Protein AF-A0A6P1CZB3-F1 (afdb_monomer)

InterPro domains:
  IPR000873 AMP-dependent synthetase/ligase domain [PF00501] (4-121)
  IPR042099 ANL, N-terminal domain [G3DSA:3.40.50.12780] (1-121)

Structure (mmCIF, N/CA/C/O backbone):
data_AF-A0A6P1CZB3-F1
#
_entry.id   AF-A0A6P1CZB3-F1
#
loop_
_atom_site.group_PDB
_atom_site.id
_atom_site.type_symbol
_atom_site.label_atom_id
_atom_site.label_alt_id
_atom_site.label_comp_id
_atom_site.label_asym_id
_atom_site.label_entity_id
_atom_site.label_seq_id
_atom_site.pdbx_PDB_ins_code
_atom_site.Cartn_x
_atom_site.Cartn_y
_atom_site.Cartn_z
_atom_site.occupancy
_atom_site.B_iso_or_equiv
_atom_site.auth_seq_id
_atom_site.auth_comp_id
_atom_site.auth_asym_id
_atom_site.auth_atom_id
_atom_site.pdbx_PDB_model_num
ATOM 1 N N . MET A 1 1 ? -25.438 11.985 21.592 1.00 65.75 1 MET A N 1
ATOM 2 C CA . MET A 1 1 ? -25.188 10.610 21.104 1.00 65.75 1 MET A CA 1
ATOM 3 C C . MET A 1 1 ? -23.703 10.349 21.266 1.00 65.75 1 MET A C 1
ATOM 5 O O . MET A 1 1 ? -22.939 11.228 20.898 1.00 65.75 1 MET A O 1
ATOM 9 N N . ASN A 1 2 ? -23.304 9.230 21.873 1.00 85.81 2 ASN A N 1
ATOM 10 C CA . ASN A 1 2 ? -21.891 8.867 22.005 1.00 85.81 2 ASN A CA 1
ATOM 11 C C . ASN A 1 2 ? -21.533 7.919 20.853 1.00 85.81 2 ASN A C 1
ATOM 13 O O . ASN A 1 2 ? -22.151 6.863 20.744 1.00 85.81 2 ASN A O 1
ATOM 17 N N . LEU A 1 3 ? -20.616 8.323 19.973 1.00 96.12 3 LEU A N 1
ATOM 18 C CA . LEU A 1 3 ? -20.114 7.482 18.885 1.00 96.12 3 LEU A CA 1
ATOM 19 C C . LEU A 1 3 ? -19.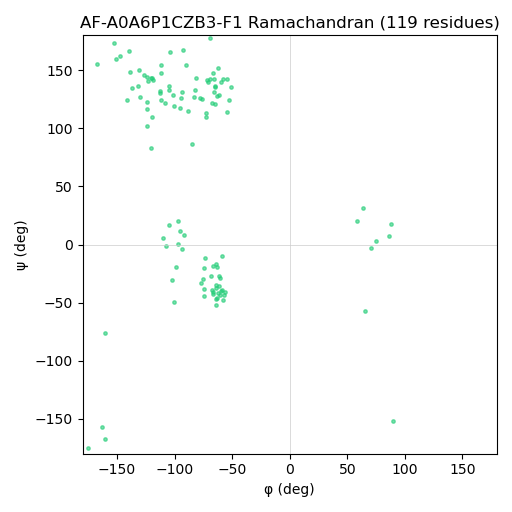008 6.569 19.432 1.00 96.12 3 LEU A C 1
ATOM 21 O O . LEU A 1 3 ? -18.060 7.071 20.034 1.00 96.12 3 LEU A O 1
ATOM 25 N N . ASP A 1 4 ? -19.137 5.261 19.208 1.00 97.25 4 ASP A N 1
ATOM 26 C CA . ASP A 1 4 ? -18.141 4.240 19.552 1.00 97.25 4 ASP A CA 1
ATOM 27 C C . ASP A 1 4 ? -17.771 3.441 18.294 1.00 97.25 4 ASP A C 1
ATOM 29 O O . ASP A 1 4 ? -18.611 2.780 17.683 1.00 97.25 4 ASP A O 1
ATOM 33 N N . LEU A 1 5 ? -16.505 3.541 17.899 1.00 97.50 5 LEU A N 1
ATOM 34 C CA . LEU A 1 5 ? -15.899 2.915 16.726 1.00 97.50 5 LEU A CA 1
ATOM 35 C C . LEU A 1 5 ? -14.915 1.799 17.108 1.00 97.50 5 LEU A C 1
ATOM 37 O O . LEU A 1 5 ? -14.264 1.233 16.229 1.00 97.50 5 LEU A O 1
ATOM 41 N N . SER A 1 6 ? -14.808 1.445 18.394 1.00 96.38 6 SER A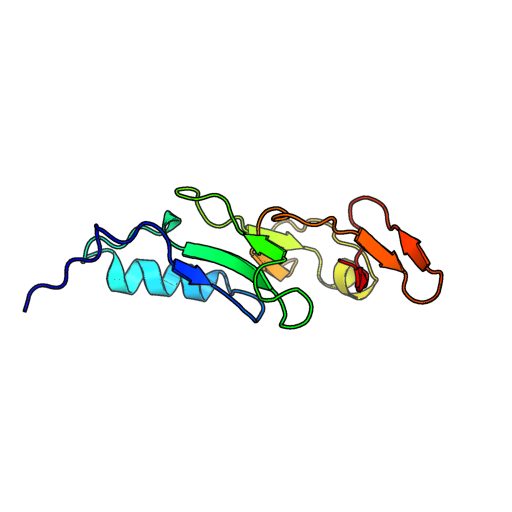 N 1
ATOM 42 C CA . SER A 1 6 ? -13.854 0.438 18.883 1.00 96.38 6 SER A CA 1
ATOM 43 C C . SER A 1 6 ? -14.072 -0.956 18.279 1.00 96.38 6 SER A C 1
ATOM 45 O O . SER A 1 6 ? -13.113 -1.719 18.097 1.00 96.38 6 SER A O 1
ATOM 47 N N . GLY A 1 7 ? -15.313 -1.261 17.884 1.00 95.94 7 GLY A N 1
ATOM 48 C CA . GLY A 1 7 ? -15.701 -2.499 17.207 1.00 95.94 7 GLY A CA 1
ATOM 49 C C . GLY A 1 7 ? -15.263 -2.611 15.742 1.00 95.94 7 GLY A C 1
ATOM 50 O O . GLY A 1 7 ? -15.337 -3.703 15.181 1.00 95.94 7 GLY A O 1
ATOM 51 N N . LEU A 1 8 ? -14.784 -1.532 15.108 1.00 96.00 8 LEU A N 1
ATOM 52 C CA . LEU A 1 8 ? -14.299 -1.592 13.728 1.00 96.00 8 LEU A CA 1
ATOM 53 C C . LEU A 1 8 ? -12.951 -2.315 13.674 1.00 96.00 8 LEU A C 1
ATOM 55 O O . LEU A 1 8 ? -11.947 -1.849 14.210 1.00 96.00 8 LEU A O 1
ATOM 59 N N . GLN A 1 9 ? -12.953 -3.484 13.036 1.00 94.75 9 GLN A N 1
ATOM 60 C CA . GLN A 1 9 ? -11.765 -4.321 12.851 1.00 94.75 9 GLN A CA 1
ATOM 61 C C . GLN A 1 9 ? -11.179 -4.206 11.442 1.00 94.75 9 GLN A C 1
ATOM 63 O O . GLN A 1 9 ? -9.972 -4.351 11.277 1.00 94.75 9 GLN A O 1
ATOM 68 N N . VAL A 1 10 ? -12.028 -3.957 10.441 1.00 95.38 10 VAL A N 1
ATOM 69 C CA . VAL A 1 10 ? -11.659 -3.882 9.023 1.00 95.38 10 VAL A CA 1
ATOM 70 C C . VAL A 1 10 ? -12.449 -2.758 8.364 1.00 95.38 10 VAL A C 1
ATOM 72 O O . VAL A 1 10 ? -13.678 -2.759 8.387 1.00 95.38 10 VAL A O 1
ATOM 75 N N . ILE A 1 11 ? -11.732 -1.830 7.740 1.00 95.31 11 ILE A N 1
ATOM 76 C CA . ILE A 1 11 ? -12.244 -0.836 6.800 1.00 95.31 11 ILE A CA 1
ATOM 77 C C . ILE A 1 11 ? -11.447 -1.002 5.515 1.00 95.31 11 ILE A C 1
ATOM 79 O O . ILE A 1 11 ? -10.297 -0.569 5.432 1.00 95.31 11 ILE A O 1
ATOM 83 N N . LEU A 1 12 ? -12.054 -1.648 4.522 1.00 95.12 12 LEU A N 1
ATOM 84 C CA . LEU A 1 12 ? -11.430 -1.831 3.218 1.00 95.12 12 LEU A CA 1
ATOM 85 C C . LEU A 1 12 ? -11.293 -0.471 2.516 1.00 95.12 12 LEU A C 1
ATOM 87 O O . LEU A 1 12 ? -12.296 0.201 2.288 1.00 95.12 12 LEU A O 1
ATOM 91 N N . ASN A 1 13 ? -10.064 -0.081 2.168 1.00 94.94 13 ASN A N 1
ATOM 92 C CA . ASN A 1 13 ? -9.782 1.159 1.437 1.00 94.94 13 ASN A CA 1
ATOM 93 C C . ASN A 1 13 ? -9.356 0.823 -0.000 1.00 94.94 13 ASN A C 1
ATOM 95 O O . ASN A 1 13 ? -8.372 0.112 -0.203 1.00 94.94 13 ASN A O 1
ATOM 99 N N . GLY A 1 14 ? -10.090 1.353 -0.973 1.00 89.31 14 GLY A N 1
ATOM 100 C CA . GLY A 1 14 ? -9.887 1.222 -2.420 1.00 89.31 14 GLY A CA 1
ATOM 101 C C . GLY A 1 14 ? -10.919 2.100 -3.150 1.00 89.31 14 GLY A C 1
ATOM 102 O O . GLY A 1 14 ? -11.668 2.820 -2.496 1.00 89.31 14 GLY A O 1
ATOM 103 N N . ALA A 1 15 ? -11.042 2.102 -4.478 1.00 76.44 15 ALA A N 1
ATOM 104 C CA . ALA A 1 15 ? -10.296 1.364 -5.509 1.00 76.44 15 ALA A CA 1
ATOM 105 C C . ALA A 1 15 ? -9.106 2.154 -6.098 1.00 76.44 15 ALA A C 1
ATOM 107 O O . ALA A 1 15 ? -8.362 1.642 -6.930 1.00 76.44 15 ALA A O 1
ATOM 108 N N . GLU A 1 16 ? -8.939 3.405 -5.677 1.00 89.88 16 GLU A N 1
ATOM 109 C CA . GLU A 1 16 ? -7.854 4.296 -6.091 1.00 89.88 16 GLU A CA 1
ATOM 110 C C . GLU A 1 16 ? -6.652 4.229 -5.126 1.00 89.88 16 GLU A C 1
ATOM 112 O O . GLU A 1 16 ? -6.773 3.660 -4.034 1.00 89.88 16 GLU A O 1
ATOM 117 N N . PRO A 1 17 ? -5.479 4.791 -5.492 1.00 92.88 17 PRO A N 1
ATOM 118 C CA . PRO A 1 17 ? -4.321 4.819 -4.606 1.00 92.88 17 PRO A CA 1
ATOM 119 C C . PRO A 1 17 ? -4.646 5.457 -3.250 1.00 92.88 17 PRO A C 1
ATOM 121 O O . PRO A 1 17 ? -4.908 6.656 -3.144 1.00 92.88 17 PRO A O 1
ATOM 124 N N . VAL A 1 18 ? -4.583 4.646 -2.194 1.00 96.69 18 VAL A N 1
ATOM 125 C CA . VAL A 1 18 ? -4.822 5.093 -0.819 1.00 96.69 18 VAL A CA 1
ATOM 126 C C . VAL A 1 18 ? -3.726 6.075 -0.399 1.00 96.69 18 VAL A C 1
ATOM 128 O O . VAL A 1 18 ? -2.534 5.803 -0.553 1.00 96.69 18 VAL A O 1
ATOM 131 N N . ARG A 1 19 ? -4.124 7.222 0.160 1.00 96.12 19 ARG A N 1
ATOM 132 C CA . ARG A 1 19 ? -3.211 8.278 0.619 1.00 96.12 19 ARG A CA 1
ATOM 133 C C . ARG A 1 19 ? -2.914 8.115 2.105 1.00 96.12 19 ARG A C 1
ATOM 135 O O . ARG A 1 19 ? -3.838 8.094 2.910 1.00 96.12 19 ARG A O 1
ATOM 142 N N . ALA A 1 20 ? -1.633 8.051 2.466 1.00 96.62 20 ALA A N 1
ATOM 143 C CA . ALA A 1 20 ? -1.208 7.901 3.860 1.00 96.62 20 ALA A CA 1
ATOM 144 C C . ALA A 1 20 ? -1.750 9.025 4.761 1.00 96.62 20 ALA A C 1
ATOM 146 O O . ALA A 1 20 ? -2.281 8.736 5.828 1.00 96.62 20 ALA A O 1
ATOM 147 N N . ASP A 1 21 ? -1.697 10.276 4.292 1.00 96.75 21 ASP A N 1
ATOM 148 C CA . ASP A 1 21 ? -2.180 11.438 5.049 1.00 96.75 21 ASP A CA 1
ATOM 149 C C . ASP A 1 21 ? -3.670 11.316 5.384 1.00 96.75 21 ASP A C 1
ATOM 151 O O . ASP A 1 21 ? -4.066 11.569 6.512 1.00 96.75 21 ASP A O 1
ATOM 155 N N . THR A 1 22 ? -4.487 10.818 4.451 1.00 97.31 22 THR A N 1
ATOM 156 C CA . THR A 1 22 ? -5.921 10.599 4.683 1.00 97.31 22 THR A CA 1
ATOM 157 C C . THR A 1 22 ? -6.176 9.542 5.758 1.00 97.31 22 THR A C 1
ATOM 159 O O . THR A 1 22 ? -7.095 9.700 6.557 1.00 97.31 22 THR A O 1
ATOM 162 N N . LEU A 1 23 ? -5.368 8.476 5.816 1.00 97.38 23 LEU A N 1
ATOM 163 C CA . LEU A 1 23 ? -5.480 7.469 6.879 1.00 97.38 23 LEU A CA 1
ATOM 164 C C . LEU A 1 23 ? -5.114 8.066 8.245 1.00 97.38 23 LEU A C 1
ATOM 166 O O . LEU A 1 23 ? -5.775 7.788 9.243 1.00 97.38 23 LEU A O 1
ATOM 170 N N . THR A 1 24 ? -4.070 8.895 8.291 1.00 97.75 24 THR A N 1
ATOM 171 C CA . THR A 1 24 ? -3.651 9.595 9.511 1.00 97.75 24 THR A CA 1
ATOM 172 C C . THR A 1 24 ? -4.722 10.578 9.977 1.00 97.75 24 THR A C 1
ATOM 174 O O . THR A 1 24 ? -5.178 10.474 11.112 1.00 97.75 24 THR A O 1
ATOM 177 N N . GLU A 1 25 ? -5.192 11.464 9.096 1.00 98.44 25 GLU A N 1
ATOM 178 C CA . GLU A 1 25 ? -6.228 12.463 9.394 1.00 98.44 25 GLU A CA 1
ATOM 179 C C . GLU A 1 25 ? -7.534 11.807 9.869 1.00 98.44 25 GLU A C 1
ATOM 181 O O . GLU A 1 25 ? -8.179 12.287 10.807 1.00 98.44 25 GLU A O 1
ATOM 186 N N . PHE A 1 26 ? -7.920 10.676 9.267 1.00 98.06 26 PHE A N 1
ATOM 187 C CA . PHE A 1 26 ? -9.091 9.915 9.701 1.00 98.06 26 PHE A CA 1
ATOM 188 C C . PHE A 1 26 ? -8.899 9.362 11.118 1.00 98.06 26 PHE A C 1
ATOM 190 O O . PHE A 1 26 ? -9.778 9.526 11.968 1.00 98.06 26 PHE A O 1
ATOM 197 N N . THR A 1 27 ? -7.744 8.752 11.405 1.00 98.00 27 THR A N 1
ATOM 198 C CA . THR A 1 27 ? -7.429 8.279 12.758 1.00 98.00 27 THR A CA 1
ATOM 199 C C . THR A 1 27 ? -7.410 9.417 13.770 1.00 98.00 27 THR A C 1
ATOM 201 O O . THR A 1 27 ? -7.964 9.259 14.853 1.00 98.00 27 THR A O 1
ATOM 204 N N . GLU A 1 28 ? -6.811 10.560 13.448 1.00 98.38 28 GLU A N 1
ATOM 205 C CA . GLU A 1 28 ? -6.763 11.716 14.349 1.00 98.38 28 GLU A CA 1
ATOM 206 C C . GLU A 1 28 ? -8.167 12.242 14.663 1.00 98.38 28 GLU A C 1
ATOM 208 O O . GLU A 1 28 ? -8.488 12.518 15.820 1.00 98.38 28 GLU A O 1
ATOM 213 N N . THR A 1 29 ? -9.032 12.300 13.650 1.00 98.19 29 THR A N 1
ATOM 214 C CA . THR A 1 29 ? -10.414 12.775 13.792 1.00 98.19 29 THR A CA 1
ATOM 215 C C . THR A 1 29 ? -11.262 11.835 14.650 1.00 98.19 29 THR A C 1
ATOM 217 O O . THR A 1 29 ? -12.038 12.286 15.493 1.00 98.19 29 THR A O 1
ATOM 220 N N . TYR A 1 30 ? -11.126 10.520 14.456 1.00 97.81 30 TYR A N 1
ATOM 221 C CA . TYR A 1 30 ? -12.020 9.522 15.054 1.00 97.81 30 TYR A CA 1
ATOM 222 C C . TYR A 1 30 ? -11.395 8.706 16.193 1.00 97.81 30 TYR A C 1
ATOM 224 O O . TYR A 1 30 ? -12.077 7.890 16.818 1.00 97.81 30 TYR A O 1
ATOM 232 N N . GLY A 1 31 ? -10.124 8.937 16.520 1.00 97.31 31 GLY A N 1
ATOM 233 C CA . GLY A 1 31 ? -9.398 8.200 17.555 1.00 97.31 31 GLY A CA 1
ATOM 234 C C . GLY A 1 31 ? -10.017 8.358 18.944 1.00 97.31 31 GLY A C 1
ATOM 235 O O . GLY A 1 31 ? -10.119 7.385 19.690 1.00 97.31 31 GLY A O 1
ATOM 236 N N . ALA A 1 32 ? -10.548 9.545 19.263 1.00 97.19 32 ALA A N 1
ATOM 237 C CA . ALA A 1 32 ? -11.280 9.792 20.511 1.00 97.19 32 ALA A CA 1
ATOM 238 C C . ALA A 1 32 ? -12.571 8.956 20.640 1.00 97.19 32 ALA A C 1
ATOM 240 O O . ALA A 1 32 ? -13.065 8.748 21.746 1.00 97.19 32 ALA A O 1
ATOM 241 N N . HIS A 1 33 ? -13.092 8.443 19.522 1.00 97.75 33 HIS A N 1
ATOM 242 C CA . HIS A 1 33 ? -14.245 7.544 19.462 1.00 97.75 33 HIS A CA 1
ATOM 243 C C . HIS A 1 33 ? -13.843 6.062 19.421 1.00 97.75 33 HIS A C 1
ATOM 245 O O . HIS A 1 33 ? -14.678 5.210 19.142 1.00 97.75 33 HIS A O 1
ATOM 251 N N . GLY A 1 34 ? -12.576 5.727 19.684 1.00 97.44 34 GLY A N 1
ATOM 252 C CA . GLY A 1 34 ? -12.086 4.347 19.723 1.00 97.44 34 GLY A CA 1
ATOM 253 C C . GLY A 1 34 ? -11.661 3.781 18.368 1.00 97.44 34 GLY A C 1
ATOM 254 O O . GLY A 1 34 ? -11.347 2.593 18.289 1.00 97.44 34 GLY A O 1
ATOM 255 N N . PHE A 1 35 ? -11.623 4.596 17.307 1.00 97.56 35 PHE A N 1
ATOM 256 C CA . PHE A 1 35 ? -11.090 4.151 16.023 1.00 97.56 35 PHE A CA 1
ATOM 257 C C . PHE A 1 35 ? -9.590 3.834 16.131 1.00 97.56 35 PHE A C 1
ATOM 259 O O . PHE A 1 35 ? -8.822 4.578 16.742 1.00 97.56 35 PHE A O 1
ATOM 266 N N . ARG A 1 36 ? -9.166 2.717 15.535 1.00 97.12 36 ARG A N 1
ATOM 267 C CA . ARG A 1 36 ? -7.782 2.221 15.574 1.00 97.12 36 ARG A CA 1
ATOM 268 C C . ARG A 1 36 ? -7.182 2.314 14.174 1.00 97.12 36 ARG A C 1
ATOM 270 O O . ARG A 1 36 ? -7.793 1.799 13.246 1.00 97.12 36 ARG A O 1
ATOM 277 N N . HIS A 1 37 ? -5.987 2.891 14.019 1.00 97.06 37 HIS A N 1
ATOM 278 C CA . HIS A 1 37 ? -5.361 3.074 12.695 1.00 97.06 37 HIS A CA 1
ATOM 279 C C . HIS A 1 37 ? -5.213 1.752 11.920 1.00 97.06 37 HIS A C 1
ATOM 281 O O . HIS A 1 37 ? -5.596 1.682 10.754 1.00 97.06 37 HIS A O 1
ATOM 287 N N . ARG A 1 38 ? -4.838 0.666 12.607 1.00 97.12 38 ARG A N 1
ATOM 288 C CA . ARG A 1 38 ? -4.807 -0.710 12.072 1.00 97.12 38 ARG A CA 1
ATOM 289 C C . ARG A 1 38 ? -6.134 -1.273 11.544 1.00 97.12 38 ARG A C 1
ATOM 291 O O . ARG A 1 38 ? -6.143 -2.358 10.975 1.00 97.12 38 ARG A O 1
ATOM 298 N N . ALA A 1 39 ? -7.263 -0.595 11.765 1.00 97.25 39 ALA A N 1
ATOM 299 C CA . ALA A 1 39 ? -8.527 -0.967 11.133 1.00 97.25 39 ALA A CA 1
ATOM 300 C C . ALA A 1 39 ? -8.551 -0.575 9.648 1.00 97.25 39 ALA A C 1
ATOM 302 O O . ALA A 1 39 ? -9.330 -1.145 8.888 1.00 97.25 39 ALA A O 1
ATOM 303 N N . HIS A 1 40 ? -7.708 0.363 9.203 1.00 97.56 40 HIS A N 1
ATOM 304 C CA . HIS A 1 40 ? -7.538 0.623 7.780 1.00 97.56 40 HIS A CA 1
ATOM 305 C C . HIS A 1 40 ? -6.928 -0.599 7.094 1.00 97.56 40 HIS A C 1
ATOM 307 O O . HIS A 1 40 ? -5.816 -1.021 7.391 1.00 97.56 40 HIS A O 1
ATOM 313 N N . THR A 1 41 ? -7.647 -1.137 6.117 1.00 97.25 41 THR A N 1
ATOM 314 C CA . THR A 1 41 ? -7.248 -2.307 5.340 1.00 97.25 41 THR A CA 1
ATOM 315 C C . THR A 1 41 ? -7.166 -1.914 3.863 1.00 97.25 41 THR A C 1
ATOM 317 O O . THR A 1 41 ? -8.142 -2.067 3.134 1.00 97.25 41 THR A O 1
ATOM 320 N N . PRO A 1 42 ? -6.056 -1.319 3.390 1.00 97.44 42 PRO A N 1
ATOM 321 C CA . PRO A 1 42 ? -5.872 -1.042 1.967 1.00 97.44 42 PRO A CA 1
ATOM 322 C C . PRO A 1 42 ? -5.967 -2.317 1.119 1.00 97.44 42 PRO A C 1
ATOM 324 O O . PRO A 1 42 ? -5.480 -3.376 1.522 1.00 97.44 42 PRO A O 1
ATOM 327 N N . GLY A 1 43 ? -6.565 -2.209 -0.062 1.00 96.00 43 GLY A N 1
ATOM 328 C CA . GLY A 1 43 ? -6.681 -3.308 -1.014 1.00 96.00 43 GLY A CA 1
ATOM 329 C C . GLY A 1 43 ? -6.642 -2.817 -2.455 1.00 96.00 43 GLY A C 1
ATOM 330 O O . GLY A 1 43 ? -6.850 -1.637 -2.731 1.00 96.00 43 GLY A O 1
ATOM 331 N N . PHE A 1 44 ? -6.365 -3.735 -3.375 1.00 96.12 44 PHE A N 1
ATOM 332 C CA . PHE A 1 44 ? -6.474 -3.507 -4.814 1.00 96.12 44 PHE A CA 1
ATOM 333 C C . PHE A 1 44 ? -7.507 -4.473 -5.388 1.00 96.12 44 PHE A C 1
ATOM 335 O O . PHE A 1 44 ? -7.586 -5.627 -4.961 1.00 96.12 44 PHE A O 1
ATOM 342 N N . GLY A 1 45 ? -8.308 -3.999 -6.338 1.00 95.44 45 GLY A N 1
ATOM 343 C CA . GLY A 1 45 ? -9.405 -4.760 -6.907 1.00 95.44 45 GLY A CA 1
ATOM 344 C C . GLY A 1 45 ? -9.974 -4.135 -8.174 1.00 95.44 45 GLY A C 1
ATOM 345 O O . GLY A 1 45 ? -9.859 -2.928 -8.378 1.00 95.44 45 GLY A O 1
ATOM 346 N N . LEU A 1 46 ? -10.588 -4.970 -9.007 1.00 95.31 46 LEU A N 1
ATOM 347 C CA . LEU A 1 46 ? -11.218 -4.605 -10.276 1.00 95.31 46 LEU A CA 1
ATOM 348 C C . LEU A 1 46 ? -12.379 -5.558 -10.588 1.00 95.31 46 LEU A C 1
ATOM 350 O O . LEU A 1 46 ? -12.447 -6.667 -10.051 1.00 95.31 46 LEU A O 1
ATOM 354 N N . ALA A 1 47 ? -13.295 -5.121 -11.452 1.00 95.62 47 ALA A N 1
ATOM 355 C CA . ALA A 1 47 ? -14.502 -5.876 -11.791 1.00 95.62 47 ALA A CA 1
ATOM 356 C C . ALA A 1 47 ? -14.178 -7.209 -12.487 1.00 95.62 47 ALA A C 1
ATOM 358 O O . ALA A 1 47 ? -14.835 -8.218 -12.241 1.00 95.62 47 ALA A O 1
ATOM 359 N N . GLU A 1 48 ? -13.128 -7.228 -13.305 1.00 95.75 48 GLU A N 1
ATOM 360 C CA . GLU A 1 48 ? -12.613 -8.394 -14.024 1.00 95.75 48 GLU A CA 1
ATOM 361 C C . GLU A 1 48 ? -12.173 -9.513 -13.067 1.00 95.75 48 GLU A C 1
ATOM 363 O O . GLU A 1 48 ? -12.297 -10.690 -13.397 1.00 95.75 48 GLU A O 1
ATOM 368 N N . ALA A 1 49 ? -11.749 -9.157 -11.848 1.00 93.62 49 ALA A N 1
ATOM 369 C CA . ALA A 1 49 ? -11.403 -10.086 -10.772 1.00 93.62 49 ALA A CA 1
ATOM 370 C C . ALA A 1 49 ? -12.558 -10.297 -9.770 1.00 93.62 49 ALA A C 1
ATOM 372 O O . ALA A 1 49 ? -12.339 -10.707 -8.629 1.00 93.62 49 ALA A O 1
ATOM 373 N N . THR A 1 50 ? -13.801 -10.000 -10.169 1.00 94.06 50 THR A N 1
ATOM 374 C CA . THR A 1 50 ? -15.004 -9.900 -9.320 1.00 94.06 50 THR A CA 1
ATOM 375 C C . THR A 1 50 ? -14.952 -8.751 -8.314 1.00 94.06 50 THR A C 1
ATOM 377 O O . THR A 1 50 ? -15.853 -7.916 -8.318 1.00 94.06 50 THR A O 1
ATOM 380 N N . LEU A 1 51 ? -13.934 -8.698 -7.450 1.00 92.00 51 LEU A N 1
ATOM 381 C CA . LEU A 1 51 ? -13.636 -7.530 -6.624 1.00 92.00 51 LEU A CA 1
ATOM 382 C C . LEU A 1 51 ? -12.181 -7.560 -6.111 1.00 92.00 51 LEU A C 1
ATOM 384 O O . LEU A 1 51 ? -11.382 -6.812 -6.665 1.00 92.00 51 LEU A O 1
ATOM 388 N N . PRO A 1 52 ? -11.776 -8.354 -5.095 1.00 94.38 52 PRO A N 1
ATOM 389 C CA . PRO A 1 52 ? -10.440 -8.218 -4.522 1.00 94.38 52 PRO A CA 1
ATOM 390 C C . PRO A 1 52 ? -9.368 -8.950 -5.334 1.00 94.38 52 PRO A C 1
ATOM 392 O O . PRO A 1 52 ? -9.483 -10.139 -5.621 1.00 94.38 52 PRO A O 1
ATOM 395 N N . VAL A 1 53 ? -8.266 -8.252 -5.585 1.00 96.81 53 VAL A N 1
ATOM 396 C CA . VAL A 1 53 ? -7.003 -8.834 -6.047 1.00 96.81 53 VAL A CA 1
ATOM 397 C C . VAL A 1 53 ? -6.025 -8.990 -4.899 1.00 96.81 53 VAL A C 1
ATOM 399 O O . VAL A 1 53 ? -5.490 -10.079 -4.691 1.00 96.81 53 VAL A O 1
ATOM 402 N N . THR A 1 54 ? -5.834 -7.928 -4.117 1.00 97.00 54 THR A N 1
ATOM 403 C CA . THR A 1 54 ? -5.023 -7.953 -2.899 1.00 97.00 54 THR A CA 1
ATOM 404 C C . THR A 1 54 ? -5.766 -7.338 -1.727 1.00 97.00 54 THR A C 1
ATOM 406 O O . THR A 1 54 ? -6.571 -6.420 -1.897 1.00 97.00 54 THR A O 1
ATOM 409 N N . ILE A 1 55 ? -5.463 -7.818 -0.521 1.00 96.06 55 ILE A N 1
ATOM 410 C CA . ILE A 1 55 ? -5.968 -7.240 0.728 1.00 96.06 55 ILE A CA 1
ATOM 411 C C . ILE A 1 55 ? -4.820 -7.186 1.742 1.00 96.06 55 ILE A C 1
ATOM 413 O O . ILE A 1 55 ? -4.044 -8.139 1.876 1.00 96.06 55 ILE A O 1
ATOM 417 N N . ALA A 1 56 ? -4.673 -6.055 2.436 1.00 96.38 56 ALA A N 1
ATOM 418 C CA . ALA A 1 56 ? -3.746 -5.929 3.558 1.00 96.38 56 ALA A CA 1
ATOM 419 C C . ALA A 1 56 ? -4.122 -6.880 4.707 1.00 96.38 56 ALA A C 1
ATOM 421 O O . ALA A 1 56 ? -5.285 -7.232 4.895 1.00 96.38 56 ALA A O 1
ATOM 422 N N . ALA A 1 57 ? -3.130 -7.305 5.490 1.00 92.56 57 ALA A N 1
ATOM 423 C CA . ALA A 1 57 ? -3.384 -8.169 6.637 1.00 92.56 57 ALA A CA 1
ATOM 424 C C . ALA A 1 57 ? -4.332 -7.487 7.638 1.00 92.56 57 ALA A C 1
ATOM 426 O O . ALA A 1 57 ? -4.214 -6.293 7.909 1.00 92.56 57 ALA A O 1
ATOM 427 N N . GLN A 1 58 ? -5.263 -8.263 8.194 1.00 88.81 58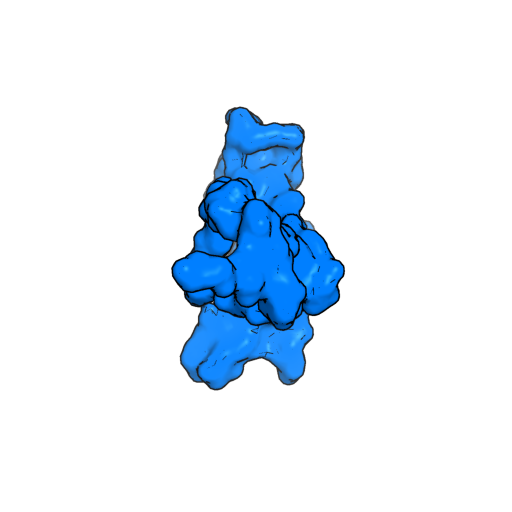 GLN A N 1
ATOM 428 C CA . GLN A 1 58 ? -6.153 -7.788 9.250 1.00 88.81 58 GLN A CA 1
ATOM 429 C C . GLN A 1 58 ? -5.361 -7.488 10.530 1.00 88.81 58 GLN A C 1
ATOM 431 O O . GLN A 1 58 ? -4.384 -8.172 10.829 1.00 88.81 58 GLN A O 1
ATOM 436 N N . ASP A 1 59 ? -5.815 -6.487 11.291 1.00 83.69 59 ASP A N 1
ATOM 437 C CA . ASP A 1 59 ? -5.230 -6.062 12.576 1.00 83.69 59 ASP A CA 1
ATOM 438 C C . ASP A 1 59 ? -3.743 -5.644 12.497 1.00 83.69 59 ASP A C 1
ATOM 440 O O . ASP A 1 59 ? -3.054 -5.591 13.515 1.00 83.69 59 ASP A O 1
ATOM 444 N N . ALA A 1 60 ? -3.252 -5.304 11.299 1.00 90.81 60 ALA A N 1
ATOM 445 C CA . ALA A 1 60 ? -1.918 -4.760 11.060 1.00 90.81 60 ALA A CA 1
ATOM 446 C C . ALA A 1 60 ? -1.998 -3.296 10.609 1.00 90.81 60 ALA A C 1
ATOM 448 O O . ALA A 1 60 ? -2.938 -2.895 9.927 1.00 90.81 60 ALA A O 1
ATOM 449 N N . GLU A 1 61 ? -0.994 -2.496 10.969 1.00 94.75 61 GLU A N 1
ATOM 450 C CA . GLU A 1 61 ? -0.926 -1.110 10.502 1.00 94.75 61 GLU A CA 1
ATOM 451 C C . GLU A 1 61 ? -0.719 -1.046 8.976 1.00 94.75 61 GLU A C 1
ATOM 453 O O . GLU A 1 61 ? 0.052 -1.849 8.429 1.00 94.75 61 GLU A O 1
ATOM 458 N N . PRO A 1 62 ? -1.352 -0.085 8.272 1.00 96.12 62 PRO A N 1
ATOM 459 C CA . PRO A 1 62 ? -1.103 0.149 6.856 1.00 96.12 62 PRO A CA 1
ATOM 460 C C . PRO A 1 62 ? 0.389 0.333 6.565 1.00 96.12 62 PRO A C 1
ATOM 462 O O . PRO A 1 62 ? 1.062 1.204 7.119 1.00 96.12 62 PRO A O 1
ATOM 465 N N . VAL A 1 63 ? 0.925 -0.473 5.649 1.00 96.44 63 VAL A N 1
ATOM 466 C CA . VAL A 1 63 ? 2.333 -0.367 5.252 1.00 96.44 63 VAL A CA 1
ATOM 467 C C . VAL A 1 63 ? 2.500 0.836 4.334 1.00 96.44 63 VAL A C 1
ATOM 469 O O . VAL A 1 63 ? 1.857 0.909 3.289 1.00 96.44 63 VAL A O 1
ATOM 472 N N . THR A 1 64 ? 3.414 1.745 4.672 1.00 96.62 64 THR A N 1
ATOM 473 C CA . THR A 1 64 ? 3.804 2.851 3.787 1.00 96.62 64 THR A CA 1
ATOM 474 C C . THR A 1 64 ? 5.293 2.799 3.475 1.00 96.62 64 THR A C 1
ATOM 476 O O . THR A 1 64 ? 6.106 2.406 4.315 1.00 96.62 64 THR A O 1
ATOM 479 N N . LYS A 1 65 ? 5.662 3.161 2.246 1.00 96.75 65 LYS A N 1
ATOM 480 C CA . LYS A 1 65 ? 7.058 3.276 1.805 1.00 96.75 65 LYS A CA 1
ATOM 481 C C . LYS A 1 65 ? 7.229 4.513 0.947 1.00 96.75 65 LYS A C 1
ATOM 483 O O . LYS A 1 65 ? 6.310 4.902 0.233 1.00 96.75 65 LYS A O 1
ATOM 488 N N . VAL A 1 66 ? 8.416 5.103 1.008 1.00 97.94 66 VAL A N 1
ATOM 489 C CA . VAL A 1 66 ? 8.769 6.256 0.186 1.00 97.94 66 VAL A CA 1
ATOM 490 C C . VAL A 1 66 ? 9.689 5.808 -0.934 1.00 97.94 66 VAL A C 1
ATOM 492 O O . VAL A 1 66 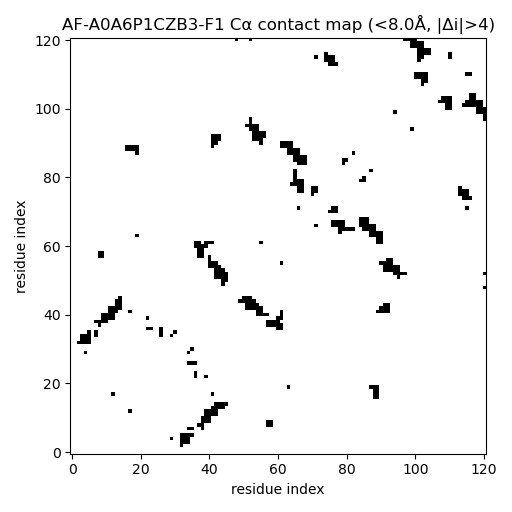? 10.647 5.070 -0.699 1.00 97.94 66 VAL A O 1
ATOM 495 N N . PHE A 1 67 ? 9.391 6.242 -2.151 1.00 98.00 67 PHE A N 1
ATOM 496 C CA . PHE A 1 67 ? 10.127 5.868 -3.350 1.00 98.00 67 PHE A CA 1
ATOM 497 C C . PHE A 1 67 ? 10.646 7.095 -4.088 1.00 98.00 67 PHE A C 1
ATOM 499 O O . PHE A 1 67 ? 9.969 8.119 -4.143 1.00 98.00 67 PHE A O 1
ATOM 506 N N . ASP A 1 68 ? 11.831 6.987 -4.681 1.00 97.75 68 ASP A N 1
ATOM 507 C CA . ASP A 1 68 ? 12.409 8.050 -5.497 1.00 97.75 68 ASP A CA 1
ATOM 508 C C . ASP A 1 68 ? 11.510 8.344 -6.709 1.00 97.75 68 ASP A C 1
ATOM 510 O O . ASP A 1 68 ? 11.108 7.445 -7.453 1.00 97.75 68 ASP A O 1
ATOM 514 N N . ARG A 1 69 ? 11.177 9.623 -6.900 1.00 95.50 69 ARG A N 1
ATOM 515 C CA . ARG A 1 69 ? 10.213 10.059 -7.919 1.00 95.50 69 ARG A CA 1
ATOM 516 C C . ARG A 1 69 ? 10.728 9.840 -9.342 1.00 95.50 69 ARG A C 1
ATOM 518 O O . ARG A 1 69 ? 9.946 9.467 -10.215 1.00 95.50 69 ARG A O 1
ATOM 525 N N . ALA A 1 70 ? 12.015 10.084 -9.581 1.00 95.88 70 ALA A N 1
ATOM 526 C CA . ALA A 1 70 ? 12.614 9.933 -10.901 1.00 95.88 70 ALA A CA 1
ATOM 527 C C . ALA A 1 70 ? 12.801 8.449 -11.255 1.00 95.88 70 ALA A C 1
ATOM 529 O O . ALA A 1 70 ? 12.534 8.039 -12.386 1.00 95.88 70 ALA A O 1
ATOM 530 N N . ALA A 1 71 ? 13.182 7.622 -10.280 1.00 97.31 71 ALA A N 1
ATOM 531 C CA . ALA A 1 71 ? 13.266 6.176 -10.433 1.00 97.31 71 ALA A CA 1
ATOM 532 C C . ALA A 1 71 ? 11.888 5.570 -10.730 1.00 97.31 71 ALA A C 1
ATOM 534 O O . ALA A 1 71 ? 11.757 4.807 -11.686 1.00 97.31 71 ALA A O 1
ATOM 535 N N . LEU A 1 72 ? 10.846 5.968 -9.987 1.00 96.38 72 LEU A N 1
ATOM 536 C CA . LEU A 1 72 ? 9.479 5.517 -10.262 1.00 96.38 72 LEU A CA 1
ATOM 537 C C . LEU A 1 72 ? 9.047 5.880 -11.685 1.00 96.38 72 LEU A C 1
ATOM 539 O O . LEU A 1 72 ? 8.574 5.015 -12.416 1.00 96.38 72 LEU A O 1
ATOM 543 N N . GLY A 1 73 ? 9.271 7.132 -12.100 1.00 94.62 73 GLY A N 1
ATOM 544 C CA . GLY A 1 73 ? 8.944 7.603 -13.450 1.00 94.62 73 GLY A CA 1
ATOM 545 C C . GLY A 1 73 ? 9.738 6.926 -14.574 1.00 94.62 73 GLY A C 1
ATOM 546 O O . GLY A 1 73 ? 9.331 6.994 -15.728 1.00 94.62 73 GLY A O 1
ATOM 547 N N . SER A 1 74 ? 10.844 6.254 -14.247 1.00 96.19 74 SER A N 1
ATOM 548 C CA . SER A 1 74 ? 11.666 5.469 -15.180 1.00 96.19 74 SER A CA 1
ATOM 549 C C . SER A 1 74 ? 11.483 3.955 -15.023 1.00 96.19 74 SER A C 1
ATOM 551 O O . SER A 1 74 ? 12.295 3.177 -15.520 1.00 96.19 74 SER A O 1
ATOM 553 N N . GLY A 1 75 ? 10.411 3.517 -14.352 1.00 96.62 75 GLY A N 1
ATOM 554 C CA . GLY A 1 75 ? 10.040 2.103 -14.278 1.00 96.62 75 GLY A CA 1
ATOM 555 C C . GLY A 1 75 ? 10.684 1.329 -13.123 1.00 96.62 75 GLY A C 1
ATOM 556 O O . GLY A 1 75 ? 10.729 0.098 -13.156 1.00 96.62 75 GLY A O 1
ATOM 557 N N . ARG A 1 76 ? 11.212 2.015 -12.099 1.00 97.81 76 ARG A N 1
ATOM 558 C CA . ARG A 1 76 ? 11.888 1.382 -10.957 1.00 97.81 76 ARG A CA 1
ATOM 559 C C . ARG A 1 76 ? 11.393 1.865 -9.595 1.00 97.81 76 ARG A C 1
ATOM 561 O O . ARG A 1 76 ? 11.486 3.035 -9.248 1.00 97.81 76 ARG A O 1
ATOM 568 N N . ALA A 1 77 ? 11.011 0.925 -8.739 1.00 97.62 77 ALA A N 1
ATOM 569 C CA . ALA A 1 77 ? 10.689 1.172 -7.339 1.00 97.62 77 ALA A CA 1
ATOM 570 C C . ALA A 1 77 ? 11.965 1.153 -6.476 1.00 97.62 77 ALA A C 1
ATOM 572 O O . ALA A 1 77 ? 12.356 0.123 -5.916 1.00 97.62 77 ALA A O 1
ATOM 573 N N . VAL A 1 78 ? 12.631 2.307 -6.388 1.00 97.56 78 VAL A N 1
ATOM 574 C CA . VAL A 1 78 ? 13.811 2.534 -5.536 1.00 97.56 78 VAL A CA 1
ATOM 575 C C . VAL A 1 78 ? 13.388 3.287 -4.281 1.00 97.56 78 VAL A C 1
ATOM 577 O O . VAL A 1 78 ? 12.714 4.305 -4.387 1.00 97.56 78 VAL A O 1
ATOM 580 N N . ALA A 1 79 ? 13.762 2.792 -3.100 1.00 97.06 79 ALA A N 1
ATOM 581 C CA . ALA A 1 79 ? 13.438 3.457 -1.841 1.00 97.06 79 ALA A CA 1
ATOM 582 C C . ALA A 1 79 ? 14.139 4.822 -1.738 1.00 97.06 79 ALA A C 1
ATOM 584 O O . ALA A 1 79 ? 15.331 4.930 -2.023 1.00 97.06 79 ALA A O 1
ATOM 585 N N . ALA A 1 80 ? 13.399 5.836 -1.298 1.00 96.62 80 ALA A N 1
ATOM 586 C CA . ALA A 1 80 ? 13.928 7.143 -0.920 1.00 96.62 80 ALA A CA 1
ATOM 587 C C . ALA A 1 80 ? 13.970 7.278 0.609 1.00 96.62 80 ALA A C 1
ATOM 589 O O . ALA A 1 80 ? 13.382 6.473 1.334 1.00 96.62 80 ALA A O 1
ATOM 590 N N . TYR A 1 81 ? 14.691 8.286 1.100 1.00 90.75 81 TYR A N 1
ATOM 591 C CA . TYR A 1 81 ? 14.894 8.482 2.535 1.00 90.75 81 TYR A CA 1
ATOM 592 C C . TYR A 1 81 ? 13.646 9.040 3.231 1.00 90.75 81 TYR A C 1
ATOM 594 O O . TYR A 1 81 ? 13.273 8.578 4.306 1.00 90.75 81 TYR A O 1
ATOM 602 N N . ASP A 1 82 ? 13.006 10.037 2.621 1.00 91.62 82 ASP A N 1
ATOM 603 C CA . ASP A 1 82 ? 11.870 10.760 3.189 1.00 91.62 82 ASP A CA 1
ATOM 604 C C . ASP A 1 82 ? 10.954 11.332 2.097 1.00 91.62 82 ASP A C 1
ATOM 606 O O . ASP A 1 82 ? 11.263 11.301 0.905 1.00 91.62 82 ASP A O 1
ATOM 610 N N . ASP A 1 83 ? 9.820 11.900 2.504 1.00 87.81 83 ASP A N 1
ATOM 611 C CA . ASP A 1 83 ? 8.813 12.437 1.575 1.00 87.81 83 ASP A CA 1
ATOM 612 C C . ASP A 1 83 ? 9.310 13.654 0.783 1.00 87.81 83 ASP A C 1
ATOM 614 O O . ASP A 1 83 ? 8.762 13.977 -0.268 1.00 87.81 83 ASP A O 1
ATOM 618 N N . ARG A 1 84 ? 10.379 14.316 1.247 1.00 89.94 84 ARG A N 1
ATOM 619 C CA . ARG A 1 84 ? 11.020 15.420 0.515 1.00 89.94 84 ARG A CA 1
ATOM 620 C C . ARG A 1 84 ? 11.846 14.907 -0.661 1.00 89.94 84 ARG A C 1
ATOM 622 O O . ARG A 1 84 ? 11.994 15.612 -1.654 1.00 89.94 84 ARG A O 1
ATOM 629 N N . SER A 1 85 ? 12.375 13.693 -0.540 1.00 88.38 85 SER A N 1
ATOM 630 C CA . SER A 1 85 ? 13.189 13.017 -1.551 1.00 88.38 85 SER A CA 1
ATOM 631 C C . SER A 1 85 ? 12.394 12.037 -2.423 1.00 88.38 85 SER A C 1
ATOM 633 O O . SER A 1 85 ? 12.969 11.430 -3.324 1.00 88.38 85 SER A O 1
ATOM 635 N N . GLY A 1 86 ? 11.079 11.891 -2.218 1.00 95.69 86 GLY A N 1
ATOM 636 C CA . GLY A 1 86 ? 10.305 10.882 -2.937 1.00 95.69 86 GLY A CA 1
ATOM 637 C C . GLY A 1 86 ? 8.786 11.045 -2.939 1.00 95.69 86 GLY A C 1
ATOM 638 O O . GLY A 1 86 ? 8.230 12.136 -2.819 1.00 95.69 86 GLY A O 1
ATOM 639 N N . VAL A 1 87 ? 8.113 9.920 -3.166 1.00 95.69 87 VAL A N 1
ATOM 640 C CA . VAL A 1 87 ? 6.660 9.746 -3.157 1.00 95.69 87 VAL A CA 1
ATOM 641 C C . VAL A 1 87 ? 6.326 8.654 -2.154 1.00 95.69 87 VAL A C 1
ATOM 643 O O . VAL A 1 87 ? 6.811 7.529 -2.282 1.00 95.69 87 VAL A O 1
ATOM 646 N N . ARG A 1 88 ? 5.486 8.972 -1.169 1.00 97.12 88 ARG A N 1
ATOM 647 C CA . ARG A 1 88 ? 4.940 7.981 -0.242 1.00 97.12 88 ARG A CA 1
ATOM 648 C C . ARG A 1 88 ? 3.811 7.210 -0.913 1.00 97.12 88 ARG A C 1
ATOM 650 O O . ARG A 1 88 ? 2.851 7.811 -1.383 1.00 97.12 88 ARG A O 1
ATOM 657 N N . LEU A 1 89 ? 3.915 5.887 -0.914 1.00 97.00 89 LEU A N 1
ATOM 658 C CA . LEU A 1 89 ? 2.883 4.971 -1.387 1.00 97.00 89 LEU A CA 1
ATOM 659 C C . LEU A 1 89 ? 2.439 4.054 -0.245 1.00 97.00 89 LEU A C 1
ATOM 661 O O . LEU A 1 89 ? 3.254 3.630 0.581 1.00 97.00 89 LEU A O 1
ATOM 665 N N . VAL A 1 90 ? 1.143 3.746 -0.216 1.00 97.69 90 VAL A N 1
ATOM 666 C CA . VAL A 1 90 ? 0.540 2.779 0.706 1.00 97.69 90 VAL A CA 1
ATOM 667 C C . VAL A 1 90 ? 0.489 1.417 0.013 1.00 97.69 90 VAL A C 1
ATOM 669 O O . VAL A 1 90 ? 0.067 1.317 -1.137 1.00 97.69 90 VAL A O 1
ATOM 672 N N . GLY A 1 91 ? 0.941 0.363 0.689 1.00 96.81 91 GLY A N 1
ATOM 673 C CA . GLY A 1 91 ? 0.864 -1.001 0.175 1.00 96.81 91 GLY A CA 1
ATOM 674 C C . GLY A 1 91 ? -0.575 -1.520 0.163 1.00 96.81 91 GLY A C 1
ATOM 675 O O . GLY A 1 91 ? -1.310 -1.317 1.124 1.00 96.81 91 GLY A O 1
ATOM 676 N N . CYS A 1 92 ? -0.959 -2.238 -0.894 1.00 96.00 92 CYS A N 1
ATOM 677 C CA . CYS A 1 92 ? -2.294 -2.825 -1.067 1.00 96.00 92 CYS A CA 1
ATOM 678 C C . CYS A 1 92 ? -2.421 -4.272 -0.547 1.00 96.00 92 CYS A C 1
ATOM 680 O O . CYS A 1 92 ? -3.440 -4.924 -0.771 1.00 96.00 92 CYS A O 1
ATOM 682 N N . GLY A 1 93 ? -1.402 -4.787 0.147 1.00 95.19 93 GLY A N 1
ATOM 683 C CA . GLY A 1 93 ? -1.441 -6.106 0.775 1.00 95.19 93 GLY A CA 1
ATOM 684 C C . GLY A 1 93 ? -0.972 -7.255 -0.112 1.00 95.19 93 GLY A C 1
ATOM 685 O O . GLY A 1 93 ? -0.109 -7.077 -0.968 1.00 95.19 93 GLY A O 1
ATOM 686 N N . ALA A 1 94 ? -1.503 -8.449 0.152 1.00 95.69 94 ALA A N 1
ATOM 687 C CA . ALA A 1 94 ? -1.090 -9.691 -0.497 1.00 95.69 94 ALA A CA 1
ATOM 688 C C . ALA A 1 94 ? -2.194 -10.246 -1.415 1.00 95.69 94 ALA A C 1
ATOM 690 O O . ALA A 1 94 ? -3.369 -9.965 -1.159 1.00 95.69 94 ALA A O 1
ATOM 691 N N . PRO A 1 95 ? -1.844 -11.034 -2.454 1.00 96.56 95 PRO A N 1
ATOM 692 C CA . PRO A 1 95 ? -2.818 -11.661 -3.346 1.00 96.56 95 PRO A CA 1
ATOM 693 C C . PRO A 1 95 ? -3.860 -12.503 -2.603 1.00 96.56 95 PRO A C 1
ATOM 695 O O . PRO A 1 95 ? -3.528 -13.225 -1.661 1.00 96.56 95 PRO A O 1
ATOM 698 N N . VAL A 1 96 ? -5.108 -12.463 -3.073 1.00 94.56 96 VAL A N 1
ATOM 699 C CA . VAL A 1 96 ? -6.211 -13.283 -2.556 1.00 94.56 96 VAL A CA 1
ATOM 700 C C . VAL A 1 96 ? -6.757 -14.159 -3.676 1.00 94.56 96 VAL A C 1
ATOM 702 O O . VAL A 1 96 ? -7.378 -13.670 -4.613 1.00 94.56 96 VAL A O 1
ATOM 705 N N . GLY A 1 97 ? -6.522 -15.470 -3.586 1.00 93.06 97 GLY A N 1
ATOM 706 C CA . GLY A 1 97 ? -7.128 -16.465 -4.482 1.00 93.06 97 GLY A CA 1
ATOM 707 C C . GLY A 1 97 ? -6.628 -16.475 -5.933 1.00 93.06 97 GLY A C 1
ATOM 708 O O . GLY A 1 97 ? -7.029 -17.356 -6.686 1.00 93.06 97 GLY A O 1
ATOM 709 N N . GLN A 1 98 ? -5.738 -15.558 -6.318 1.00 93.00 98 GLN A N 1
ATOM 710 C CA . GLN A 1 98 ? -5.164 -15.465 -7.663 1.00 93.00 98 GLN A CA 1
ATOM 711 C C . GLN A 1 98 ? -3.670 -15.139 -7.628 1.00 93.00 98 GLN A C 1
ATOM 713 O O . GLN A 1 98 ? -3.113 -14.786 -6.583 1.00 93.00 98 GLN A O 1
ATOM 718 N N . ARG A 1 99 ? -3.006 -15.313 -8.772 1.00 95.94 99 ARG A N 1
ATOM 719 C CA . ARG A 1 99 ? -1.594 -14.961 -8.948 1.00 95.94 99 ARG A CA 1
ATOM 720 C C . ARG A 1 99 ? -1.505 -13.522 -9.432 1.00 95.94 99 ARG A C 1
ATOM 722 O O . ARG A 1 99 ? -2.436 -13.015 -10.030 1.00 95.94 99 ARG A O 1
ATOM 729 N N . ILE A 1 100 ? -0.382 -12.877 -9.151 1.00 96.56 100 ILE A N 1
ATOM 730 C CA . ILE A 1 100 ? -0.105 -11.528 -9.634 1.00 96.56 100 ILE A CA 1
ATOM 731 C C . ILE A 1 100 ? 1.293 -11.531 -10.226 1.00 96.56 100 ILE A C 1
ATOM 733 O O . ILE A 1 100 ? 2.208 -12.086 -9.614 1.00 96.56 100 ILE A O 1
ATOM 737 N N . ALA A 1 101 ? 1.444 -10.897 -11.382 1.00 97.44 101 ALA A N 1
ATOM 738 C CA . ALA A 1 101 ? 2.731 -10.588 -11.981 1.00 97.44 101 ALA A CA 1
ATOM 739 C C . ALA A 1 101 ? 2.810 -9.091 -12.294 1.00 97.44 101 AL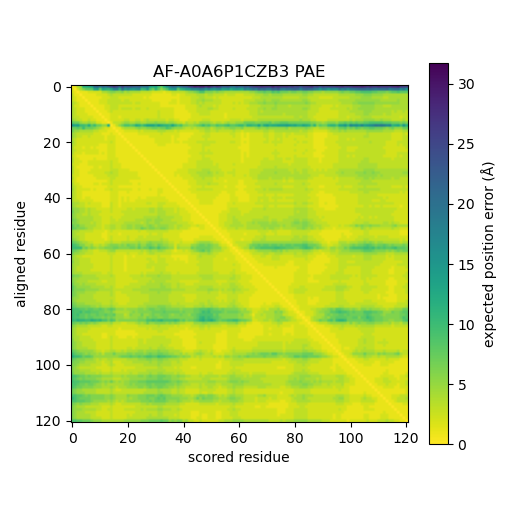A A C 1
ATOM 741 O O . ALA A 1 101 ? 1.811 -8.465 -12.650 1.00 97.44 101 ALA A O 1
ATOM 742 N N . ILE A 1 102 ? 4.010 -8.529 -12.167 1.00 98.12 102 ILE A N 1
ATOM 743 C CA . ILE A 1 102 ? 4.321 -7.196 -12.683 1.00 98.12 102 ILE A CA 1
ATOM 744 C C . ILE A 1 102 ? 5.060 -7.403 -13.999 1.00 98.12 102 ILE A C 1
ATOM 746 O O . ILE A 1 102 ? 6.107 -8.046 -14.010 1.00 98.12 102 ILE A O 1
ATOM 750 N N . VAL A 1 103 ? 4.511 -6.909 -15.102 1.00 98.31 103 VAL A N 1
ATOM 751 C CA . VAL A 1 103 ? 4.925 -7.295 -16.458 1.00 98.31 103 VAL A CA 1
ATOM 752 C C . VAL A 1 103 ? 5.352 -6.068 -17.263 1.00 98.31 103 VAL A C 1
ATOM 754 O O . VAL A 1 103 ? 4.753 -4.999 -17.152 1.00 98.31 103 VAL A O 1
ATOM 757 N N . ASP A 1 104 ? 6.405 -6.213 -18.071 1.00 97.62 104 ASP A N 1
ATOM 758 C CA . ASP A 1 104 ? 6.684 -5.305 -19.189 1.00 97.62 104 ASP A CA 1
ATOM 759 C C . ASP A 1 104 ? 5.651 -5.592 -20.294 1.00 97.62 104 ASP A C 1
ATOM 761 O O . ASP A 1 104 ? 5.723 -6.669 -20.901 1.00 97.62 104 ASP A O 1
ATOM 765 N N . PRO A 1 105 ? 4.687 -4.688 -20.550 1.00 95.00 105 PRO A N 1
ATOM 766 C CA . PRO A 1 105 ? 3.556 -4.975 -21.430 1.00 95.00 105 PRO A CA 1
ATOM 767 C C . PRO A 1 105 ? 3.967 -5.129 -22.898 1.00 95.00 105 PRO A C 1
ATOM 769 O O . PRO A 1 105 ? 3.321 -5.867 -23.639 1.00 95.00 105 PRO A O 1
ATOM 772 N N . ASP A 1 106 ? 5.064 -4.493 -23.321 1.00 96.06 106 ASP A N 1
ATOM 773 C CA . ASP A 1 106 ? 5.537 -4.562 -24.705 1.00 96.06 106 ASP A CA 1
ATOM 774 C C . ASP A 1 106 ? 6.236 -5.896 -24.987 1.00 96.06 106 ASP A C 1
ATOM 776 O O . ASP A 1 106 ? 6.199 -6.418 -26.104 1.00 96.06 106 ASP A O 1
ATOM 780 N N . ARG A 1 107 ? 6.907 -6.451 -23.971 1.00 95.38 107 ARG A N 1
ATOM 781 C CA . ARG A 1 107 ? 7.689 -7.690 -24.095 1.00 95.38 107 ARG A CA 1
ATOM 782 C C . ARG A 1 107 ? 6.954 -8.927 -23.596 1.00 95.38 107 ARG A C 1
ATOM 784 O O . ARG A 1 107 ? 7.361 -10.034 -23.940 1.00 95.38 107 ARG A O 1
ATOM 791 N N . GLY A 1 108 ? 5.923 -8.758 -22.769 1.00 96.75 108 GLY A N 1
ATOM 792 C CA . GLY A 1 108 ? 5.230 -9.856 -22.096 1.00 96.75 108 GLY A CA 1
ATOM 793 C C . GLY A 1 108 ? 6.131 -10.617 -21.118 1.00 96.75 108 GLY A C 1
ATOM 794 O O . GLY A 1 108 ? 5.995 -11.831 -20.972 1.00 96.75 108 GLY A O 1
ATOM 795 N N . VAL A 1 109 ? 7.094 -9.932 -20.492 1.00 97.75 109 VAL A N 1
ATOM 796 C CA . VAL A 1 109 ? 8.070 -10.543 -19.574 1.00 97.75 109 VAL A CA 1
ATOM 797 C C . VAL A 1 109 ? 7.830 -10.051 -18.153 1.00 97.75 109 VAL A C 1
ATOM 799 O O . VAL A 1 109 ? 7.720 -8.849 -17.915 1.00 97.75 109 VAL A O 1
ATOM 802 N N . GLU A 1 110 ? 7.787 -10.988 -17.205 1.00 98.12 110 GLU A N 1
ATOM 803 C CA . GLU A 1 110 ? 7.697 -10.678 -15.779 1.00 98.12 110 GLU A CA 1
ATOM 804 C C . GLU A 1 110 ? 8.945 -9.917 -15.314 1.00 98.12 110 GLU A C 1
ATOM 806 O O . GLU A 1 110 ? 10.090 -10.322 -15.544 1.00 98.12 110 GLU A O 1
ATOM 811 N N . LEU A 1 111 ? 8.711 -8.785 -14.661 1.00 98.25 111 LEU A N 1
ATOM 812 C CA . LEU A 1 111 ? 9.745 -7.943 -14.097 1.00 98.25 111 LEU A CA 1
ATOM 813 C C . LEU A 1 111 ? 10.201 -8.494 -12.746 1.00 98.25 111 LEU A C 1
ATOM 815 O O . LEU A 1 111 ? 9.418 -8.986 -11.936 1.00 98.25 111 LEU A O 1
ATOM 819 N N . GLY A 1 112 ? 11.500 -8.363 -12.481 1.00 95.69 112 GLY A N 1
ATOM 820 C CA . GLY A 1 112 ? 12.065 -8.717 -11.186 1.00 95.69 112 GLY A CA 1
ATOM 821 C C . GLY A 1 112 ? 11.635 -7.765 -10.060 1.00 95.69 112 GLY A C 1
ATOM 822 O O . GLY A 1 112 ? 10.987 -6.738 -10.298 1.00 95.69 112 GLY A O 1
ATOM 823 N N . PRO A 1 113 ? 12.066 -8.051 -8.819 1.00 91.69 113 PRO A N 1
ATOM 824 C CA . PRO A 1 113 ? 11.845 -7.161 -7.686 1.00 91.69 113 PRO A CA 1
ATOM 825 C C . PRO A 1 113 ? 12.285 -5.723 -8.006 1.00 91.69 113 PRO A C 1
ATOM 827 O O . PRO A 1 113 ? 13.354 -5.506 -8.578 1.00 91.69 113 PRO A O 1
ATOM 830 N N . SER A 1 114 ? 11.455 -4.747 -7.629 1.00 95.38 114 SER A N 1
ATOM 831 C CA . SER A 1 114 ? 11.601 -3.313 -7.936 1.00 95.38 114 SER A CA 1
ATOM 832 C C . SER A 1 114 ? 11.277 -2.869 -9.367 1.00 95.38 114 SER A C 1
ATOM 834 O O . SER A 1 114 ? 11.425 -1.680 -9.646 1.00 95.38 114 SER A O 1
ATOM 836 N N . GLY A 1 115 ? 10.827 -3.746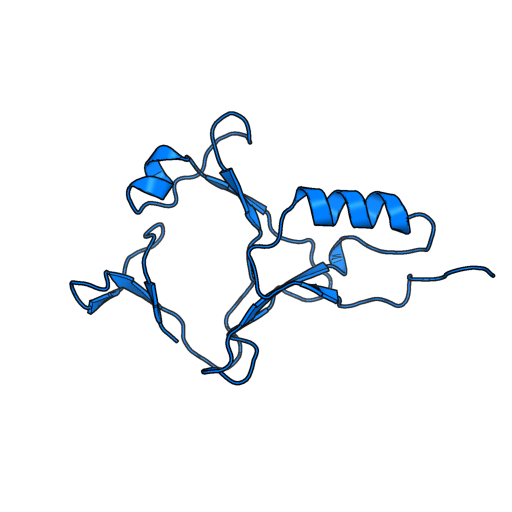 -10.265 1.00 97.56 115 GLY A N 1
ATOM 837 C CA . GLY A 1 115 ? 10.232 -3.312 -11.531 1.00 97.56 115 GLY A CA 1
ATOM 838 C C . GLY A 1 115 ? 8.877 -2.631 -11.318 1.00 97.56 115 GLY A C 1
ATOM 839 O O . GLY A 1 115 ? 8.106 -3.038 -10.450 1.00 97.56 115 GLY A O 1
ATOM 840 N N . VAL A 1 116 ? 8.591 -1.593 -12.101 1.00 97.81 116 VAL A N 1
ATOM 841 C CA . VAL A 1 116 ? 7.257 -0.988 -12.217 1.00 97.81 116 VAL A CA 1
ATOM 842 C C . VAL A 1 116 ? 6.746 -1.294 -13.619 1.00 97.81 116 VAL A C 1
ATOM 844 O O . VAL A 1 116 ? 7.424 -0.988 -14.596 1.00 97.81 116 VAL A O 1
ATOM 847 N N . GLY A 1 117 ? 5.572 -1.909 -13.709 1.00 97.38 117 GLY A 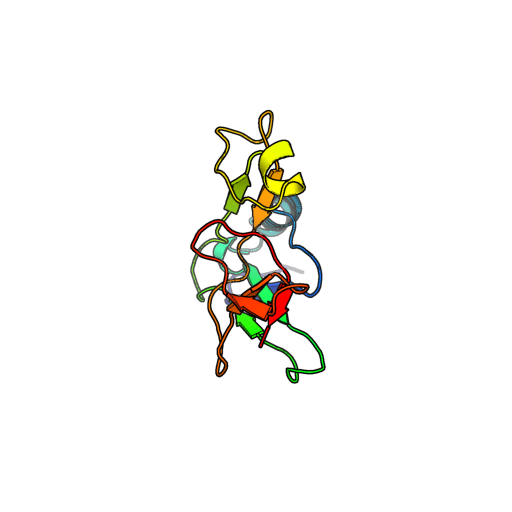N 1
ATOM 848 C CA . GLY A 1 117 ? 4.986 -2.377 -14.961 1.00 97.38 117 GLY A CA 1
ATOM 849 C C . GLY A 1 117 ? 3.484 -2.597 -14.823 1.00 97.38 117 GLY A C 1
ATOM 850 O O . GLY A 1 117 ? 2.876 -2.175 -13.837 1.00 97.38 117 GLY A O 1
ATOM 851 N N . GLU A 1 118 ? 2.895 -3.258 -15.812 1.00 97.94 118 GLU A N 1
ATOM 852 C CA . GLU A 1 118 ? 1.477 -3.602 -15.802 1.00 97.94 118 GLU A CA 1
ATOM 853 C C . GLU A 1 118 ? 1.200 -4.716 -14.783 1.00 97.94 118 GLU A C 1
ATOM 855 O O . GLU A 1 118 ? 2.000 -5.638 -14.622 1.00 97.94 118 GLU A O 1
ATOM 860 N N . VAL A 1 119 ? 0.070 -4.625 -14.078 1.00 96.88 119 VAL A N 1
ATOM 861 C CA . VAL A 1 119 ? -0.375 -5.662 -13.141 1.00 96.88 119 VAL A CA 1
ATOM 862 C C . VAL A 1 119 ? -1.204 -6.681 -13.911 1.00 96.88 119 VAL A C 1
ATOM 864 O O . VAL A 1 119 ? -2.283 -6.349 -14.394 1.00 96.88 119 VAL A O 1
ATOM 867 N N . TRP A 1 120 ? -0.718 -7.916 -14.013 1.00 97.31 120 TRP A N 1
ATOM 868 C CA . TRP A 1 120 ? -1.466 -9.038 -14.587 1.00 97.31 120 TRP A CA 1
ATOM 869 C C . TRP A 1 120 ? -1.959 -9.957 -13.470 1.00 97.31 120 TRP A C 1
ATOM 871 O O . TRP A 1 120 ? -1.200 -10.257 -12.540 1.00 97.31 120 TRP A O 1
ATOM 881 N N . VAL A 1 121 ? -3.220 -10.386 -13.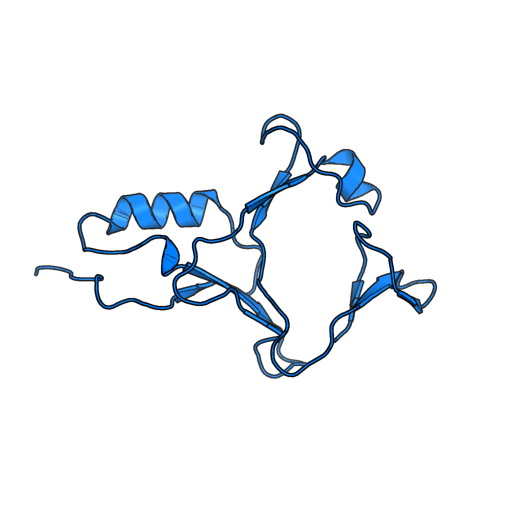573 1.00 95.12 121 VAL A N 1
ATOM 882 C CA . VAL A 1 121 ? -3.939 -11.240 -12.608 1.00 95.12 121 VAL A CA 1
ATOM 883 C C . VAL A 1 121 ? -4.506 -12.489 -13.270 1.00 95.12 121 VAL A C 1
ATOM 885 O O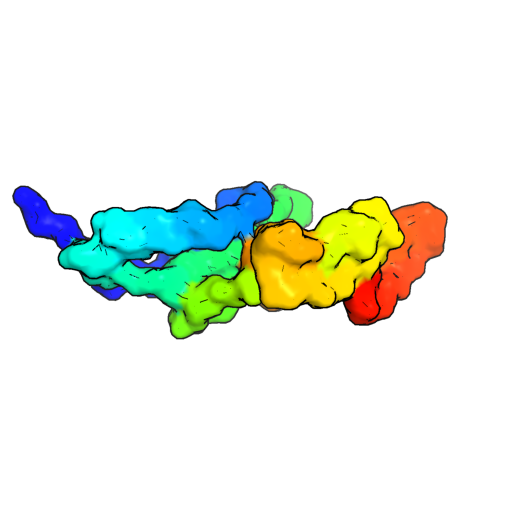 . VAL A 1 121 ? -4.848 -12.404 -14.471 1.00 95.12 121 VAL A O 1
#

Secondary structure (DSSP, 8-state):
-----TT---EEE-SS---HHHHHHHHHHHGGGT--GGGEEEEEE-GGGSSEEEEPPTTSPPPEEEEEHHHHHTTB-PBPSSTTTEEEEE---EE-SS--EEEETTTTEE--TTB--EEE-

Nearest PDB structures (foldseek):
  7wua-assembly4_D  TM=9.452E-01  e=5.621E-10  Corynebacterium diphtheriae
  3kxw-assembly1_A  TM=9.425E-01  e=9.302E-10  Legionella pneumophila subsp. pneumophila str. Philadelphia 1
  7wua-assembly1_A  TM=9.478E-01  e=1.980E-09  Corynebacterium diphtheriae
  7wua-assembly2_B  TM=9.475E-01  e=2.246E-09  Corynebacterium diphtheriae
  7wua-assembly3_C  TM=9.445E-01  e=3.717E-09  Corynebacterium diphtheriae

Mean predicted aligned error: 3.3 Å

Sequence (121 aa):
MNLDLSGLQVILNGAEPVRADTLTEFTETYGAHGFRHRAHTPGFGLAEATLPVTIAAQDAEPVTKVFDRAALGSGRAVAAYDDRSGVRLVGCGAPVGQRIAIVDPDRGVELGPSGVGEVWV

Foldseek 3Di:
DQAAPLPQFADEDDADFDDPVVLVVVCVVCVVNNDDSQNYKAFYADVVRVTGFFIADTSDHWDKFWAADVQVVVFFGHGDDDVVRGPIGTDRHDGDPDDWFFAAVVVRDGDDPGGHHDIDD

Radius of gyration: 16.49 Å; Cα contacts (8 Å, |Δi|>4): 233; chains: 1; bounding box: 40×32×47 Å

pLDDT: mean 95.3, std 4.17, range [65.75, 98.44]

Organism: NCBI:txid135487

Solvent-accessible surface area (backbone atoms only — not comparable to full-atom values): 6853 Å² total; per-residue (Å²): 135,88,72,76,39,60,84,55,55,73,41,81,42,60,77,59,89,62,55,64,67,60,55,51,53,49,29,68,72,38,35,90,30,44,36,52,62,31,18,43,24,32,29,36,51,44,70,94,61,72,40,61,44,20,44,32,63,80,75,33,66,70,50,72,50,29,24,23,55,69,41,45,77,68,39,25,62,40,79,30,91,40,68,90,59,27,43,72,45,51,52,35,55,45,68,48,100,57,66,79,46,42,23,40,79,92,76,74,40,75,50,61,94,46,53,52,57,47,82,46,112